Protein AF-A0A6A6MSH6-F1 (afdb_monomer_lite)

Structure (mmCIF, N/CA/C/O backbone):
data_AF-A0A6A6MSH6-F1
#
_entry.id   AF-A0A6A6MSH6-F1
#
loop_
_atom_site.group_PDB
_atom_site.id
_atom_site.type_symbol
_atom_site.label_atom_id
_atom_site.label_alt_id
_atom_site.label_comp_id
_atom_site.label_asym_id
_atom_site.label_entity_id
_atom_site.label_seq_id
_atom_site.pdbx_PDB_ins_code
_atom_site.Cartn_x
_atom_site.Cartn_y
_atom_site.Cartn_z
_atom_site.occupancy
_atom_site.B_iso_or_equiv
_atom_site.auth_seq_id
_atom_site.auth_comp_id
_atom_site.auth_asym_id
_atom_site.auth_atom_id
_atom_site.pdbx_PDB_model_num
ATOM 1 N N . MET A 1 1 ? 35.369 8.379 -46.232 1.00 57.62 1 MET A N 1
ATOM 2 C CA . MET A 1 1 ? 34.822 9.120 -45.072 1.00 57.62 1 MET A CA 1
ATOM 3 C C . MET A 1 1 ? 34.899 10.605 -45.385 1.00 57.62 1 MET A C 1
ATOM 5 O O . MET A 1 1 ? 35.764 10.964 -46.170 1.00 57.62 1 MET A O 1
ATOM 9 N N . SER A 1 2 ? 33.992 11.437 -44.867 1.00 65.69 2 SER A N 1
ATOM 10 C CA . SER A 1 2 ? 34.052 12.891 -45.091 1.00 65.69 2 SER A CA 1
ATOM 11 C C . SER A 1 2 ? 35.194 13.527 -44.293 1.00 65.69 2 SER A C 1
ATOM 13 O O . SER A 1 2 ? 35.555 13.016 -43.233 1.00 65.69 2 SER A O 1
ATOM 15 N N . ASP A 1 3 ? 35.725 14.657 -44.766 1.00 71.44 3 ASP A N 1
ATOM 16 C CA . ASP A 1 3 ? 36.845 15.376 -44.129 1.00 71.44 3 ASP A CA 1
ATOM 17 C C . ASP A 1 3 ? 36.587 15.720 -42.654 1.00 71.44 3 ASP A C 1
ATOM 19 O O . ASP A 1 3 ? 37.482 15.632 -41.818 1.00 71.44 3 ASP A O 1
ATOM 23 N N . ALA A 1 4 ? 35.329 15.981 -42.293 1.00 72.50 4 ALA A N 1
ATOM 24 C CA . ALA A 1 4 ? 34.921 16.255 -40.915 1.00 72.50 4 ALA A CA 1
ATOM 25 C C . ALA A 1 4 ? 35.107 15.067 -39.943 1.00 72.50 4 ALA A C 1
ATOM 27 O O . ALA A 1 4 ? 35.154 15.272 -38.733 1.00 72.50 4 ALA A O 1
ATOM 28 N N . ALA A 1 5 ? 35.200 13.827 -40.439 1.00 71.56 5 ALA A N 1
ATOM 29 C CA . ALA A 1 5 ? 35.344 12.632 -39.604 1.00 71.56 5 ALA A CA 1
ATOM 30 C C . ALA A 1 5 ? 36.810 12.279 -39.282 1.00 71.56 5 ALA A C 1
ATOM 32 O O . ALA A 1 5 ? 37.044 11.448 -38.408 1.00 71.56 5 ALA A O 1
ATOM 33 N N . TRP A 1 6 ? 37.789 12.912 -39.941 1.00 74.94 6 TRP A N 1
ATOM 34 C CA . TRP A 1 6 ? 39.220 12.626 -39.750 1.00 74.94 6 TRP A CA 1
ATOM 35 C C . TRP A 1 6 ? 39.754 13.020 -38.369 1.00 74.94 6 TRP A C 1
ATOM 37 O O . TRP A 1 6 ? 40.746 12.459 -37.914 1.00 74.94 6 TRP A O 1
ATOM 47 N N . GLY A 1 7 ? 39.087 13.954 -37.685 1.00 84.75 7 GLY A N 1
ATOM 48 C CA . GLY A 1 7 ? 39.434 14.368 -36.323 1.00 84.75 7 GLY A CA 1
ATOM 49 C C . GLY A 1 7 ? 38.863 13.475 -35.215 1.00 84.75 7 GLY A C 1
ATOM 50 O O . GLY A 1 7 ? 39.028 13.798 -34.041 1.00 84.75 7 GLY A O 1
ATOM 51 N N . LEU A 1 8 ? 38.157 12.390 -35.552 1.00 86.38 8 LEU A N 1
ATOM 52 C CA . LEU A 1 8 ? 37.491 11.522 -34.580 1.00 86.38 8 LEU A CA 1
ATOM 53 C C . LEU A 1 8 ? 38.146 10.142 -34.527 1.00 86.38 8 LEU A C 1
ATOM 55 O O . LEU A 1 8 ? 38.473 9.546 -35.550 1.00 86.38 8 LEU A O 1
ATOM 59 N N . SER A 1 9 ? 38.260 9.584 -33.320 1.00 90.00 9 SER A N 1
ATOM 60 C CA . SER A 1 9 ? 38.550 8.158 -33.176 1.00 90.00 9 SER A CA 1
ATOM 61 C C . SER A 1 9 ? 37.387 7.324 -33.725 1.00 90.00 9 SER A C 1
ATOM 63 O O . SER A 1 9 ? 36.230 7.756 -33.706 1.00 90.00 9 SER A O 1
ATOM 65 N N . PHE A 1 10 ? 37.669 6.093 -34.164 1.00 87.38 10 PHE A N 1
ATOM 66 C CA . PHE A 1 10 ? 36.627 5.191 -34.667 1.00 87.38 10 PHE A CA 1
ATOM 67 C C . PHE A 1 10 ? 35.513 4.964 -33.631 1.00 87.38 10 PHE A C 1
ATOM 69 O O . PHE A 1 10 ? 34.335 5.042 -33.965 1.00 87.38 10 PHE A O 1
ATOM 76 N N . GLY A 1 11 ? 35.865 4.792 -32.352 1.00 89.50 11 GLY A N 1
ATOM 77 C CA . GLY A 1 11 ? 34.883 4.676 -31.269 1.00 89.50 11 GLY A CA 1
ATOM 78 C C . GLY A 1 11 ? 33.986 5.912 -31.135 1.00 89.50 11 GLY A C 1
ATOM 79 O O . GLY A 1 11 ? 32.767 5.774 -31.042 1.00 89.50 11 GLY A O 1
ATOM 80 N N . LYS A 1 12 ? 34.559 7.124 -31.211 1.00 89.88 12 LYS A N 1
ATOM 81 C CA . LYS A 1 12 ? 33.778 8.369 -31.139 1.00 89.88 12 LYS A CA 1
ATOM 82 C C . LYS A 1 12 ? 32.849 8.534 -32.341 1.00 89.88 12 LYS A C 1
ATOM 84 O O . LYS A 1 12 ? 31.720 9.000 -32.200 1.00 89.88 12 LYS A O 1
ATOM 89 N N . PHE A 1 13 ? 33.305 8.117 -33.519 1.00 86.94 13 PHE A N 1
ATOM 90 C CA . PHE A 1 13 ? 32.479 8.075 -34.717 1.00 86.94 13 PHE A CA 1
ATOM 91 C C . PHE A 1 13 ? 31.279 7.124 -34.553 1.00 86.94 13 PHE A C 1
ATOM 93 O O . PHE A 1 13 ? 30.162 7.494 -34.919 1.00 86.94 13 PHE A O 1
ATOM 100 N N . LEU A 1 14 ? 31.479 5.932 -33.976 1.00 87.94 14 LEU A N 1
ATOM 101 C CA . LEU A 1 14 ? 30.391 4.979 -33.722 1.00 87.94 14 LEU A CA 1
ATOM 102 C C . LEU A 1 14 ? 29.377 5.539 -32.719 1.00 87.94 14 LEU A C 1
ATOM 104 O O . LEU A 1 14 ? 28.181 5.525 -33.001 1.00 87.94 14 LEU A O 1
ATOM 108 N N . GLU A 1 15 ? 29.840 6.097 -31.600 1.00 86.31 15 GLU A N 1
ATOM 109 C CA . GLU A 1 15 ? 28.972 6.728 -30.597 1.00 86.31 15 GLU A CA 1
ATOM 110 C C . GLU A 1 15 ? 28.052 7.783 -31.238 1.00 86.31 15 GLU A C 1
ATOM 112 O O . GLU A 1 15 ? 26.832 7.719 -31.107 1.00 86.31 15 GLU A O 1
ATOM 117 N N . LEU A 1 16 ? 28.613 8.709 -32.021 1.00 83.56 16 LEU A N 1
ATOM 118 C CA . LEU A 1 16 ? 27.838 9.751 -32.706 1.00 83.56 16 LEU A CA 1
ATOM 119 C C . LEU A 1 16 ? 26.907 9.199 -33.800 1.00 83.56 16 LEU A C 1
ATOM 121 O O . LEU A 1 16 ? 25.871 9.798 -34.104 1.00 83.56 16 LEU A O 1
ATOM 125 N N . SER A 1 17 ? 27.264 8.062 -34.399 1.00 80.94 17 SER A N 1
ATOM 126 C CA . SER A 1 17 ? 26.483 7.412 -35.457 1.00 80.94 17 SER A CA 1
ATOM 127 C C . SER A 1 17 ? 25.279 6.619 -34.937 1.00 80.94 17 SER A C 1
ATOM 129 O O . SER A 1 17 ? 24.345 6.379 -35.710 1.00 80.94 17 SER A O 1
ATOM 131 N N . PHE A 1 18 ? 25.291 6.190 -33.668 1.00 81.75 18 PHE A N 1
ATOM 132 C CA . PHE A 1 18 ? 24.243 5.339 -33.086 1.00 81.75 18 PHE A CA 1
ATOM 133 C C . PHE A 1 18 ? 23.486 5.974 -31.911 1.00 81.75 18 PHE A C 1
ATOM 135 O O . PHE A 1 18 ? 22.303 5.681 -31.754 1.00 81.75 18 PHE A O 1
ATOM 142 N N . SER A 1 19 ? 24.114 6.851 -31.121 1.00 77.50 19 SER A N 1
ATOM 143 C CA . SER A 1 19 ? 23.504 7.437 -29.914 1.00 77.50 19 SER A CA 1
ATOM 144 C C . SER A 1 19 ? 22.761 8.752 -30.165 1.00 77.50 19 SER A C 1
ATOM 146 O O . SER A 1 19 ? 21.925 9.152 -29.360 1.00 77.50 19 SER A O 1
ATOM 148 N N . ASN A 1 20 ? 23.048 9.455 -31.264 1.00 71.44 20 ASN A N 1
ATOM 149 C CA . ASN A 1 20 ? 22.413 10.738 -31.562 1.00 71.44 20 ASN A CA 1
ATOM 150 C C . ASN A 1 20 ? 21.134 10.548 -32.402 1.00 71.44 20 ASN A C 1
ATOM 152 O O . ASN A 1 20 ? 21.188 10.076 -33.538 1.00 71.44 20 ASN A O 1
ATOM 156 N N . HIS A 1 21 ? 19.987 10.971 -31.861 1.00 64.44 21 HIS A N 1
ATOM 157 C CA . HIS A 1 21 ? 18.656 10.819 -32.464 1.00 64.44 21 HIS A CA 1
ATOM 158 C C . HIS A 1 21 ? 18.554 11.403 -33.891 1.00 64.44 21 HIS A C 1
ATOM 160 O O . HIS A 1 21 ? 17.836 10.863 -34.731 1.00 64.44 21 HIS A O 1
ATOM 166 N N . ALA A 1 22 ? 19.301 12.470 -34.204 1.00 64.81 22 ALA A N 1
ATOM 167 C CA . ALA A 1 22 ? 19.244 13.139 -35.509 1.00 64.81 22 ALA A CA 1
ATOM 168 C C . ALA A 1 22 ? 20.033 12.422 -36.627 1.00 64.81 22 ALA A C 1
ATOM 170 O O . ALA A 1 22 ? 19.616 12.414 -37.786 1.00 64.81 22 ALA A O 1
ATOM 171 N N . THR A 1 23 ? 21.182 11.817 -36.313 1.00 64.50 23 THR A N 1
ATOM 172 C CA . THR A 1 23 ? 21.982 11.029 -37.274 1.00 64.50 23 THR A CA 1
ATOM 173 C C . THR A 1 23 ? 21.488 9.597 -37.390 1.00 64.50 23 THR A C 1
ATOM 175 O O . THR A 1 23 ? 21.601 8.996 -38.460 1.00 64.50 23 THR A O 1
ATOM 178 N N . ALA A 1 24 ? 20.938 9.056 -36.307 1.00 61.78 24 ALA A N 1
ATOM 179 C CA . ALA A 1 24 ? 20.519 7.673 -36.238 1.00 61.78 24 ALA A CA 1
ATOM 180 C C . ALA A 1 24 ? 19.139 7.456 -36.903 1.00 61.78 24 ALA A C 1
ATOM 182 O O . ALA A 1 24 ? 18.970 6.494 -37.646 1.00 61.78 24 ALA A O 1
ATOM 183 N N . ASN A 1 25 ? 18.209 8.416 -36.823 1.00 66.00 25 ASN A N 1
ATOM 184 C CA . ASN A 1 25 ? 16.878 8.291 -37.436 1.00 66.00 25 ASN A CA 1
ATOM 185 C C . ASN A 1 25 ? 16.793 8.732 -38.917 1.00 66.00 25 ASN A C 1
ATOM 187 O O . ASN A 1 25 ? 15.763 9.225 -39.376 1.00 66.00 25 ASN A O 1
ATOM 191 N N . ARG A 1 26 ? 17.882 8.604 -39.684 1.00 75.19 26 ARG A N 1
ATOM 192 C CA . ARG A 1 26 ? 17.859 8.924 -41.119 1.00 75.19 26 ARG A CA 1
ATOM 193 C C . ARG A 1 26 ? 17.102 7.847 -41.892 1.00 75.19 26 ARG A C 1
ATOM 195 O O . ARG A 1 26 ? 17.315 6.655 -41.678 1.00 75.19 26 ARG A O 1
ATOM 202 N N . VAL A 1 27 ? 16.265 8.280 -42.826 1.00 77.25 27 VAL A N 1
ATOM 203 C CA . VAL A 1 27 ? 15.496 7.395 -43.703 1.00 77.25 27 VAL A CA 1
ATOM 204 C C . VAL A 1 27 ? 16.237 7.254 -45.029 1.00 77.25 27 VAL A C 1
ATOM 206 O O . VAL A 1 27 ? 16.690 8.242 -45.609 1.00 77.25 27 VAL A O 1
ATOM 209 N N . ALA A 1 28 ? 16.411 6.018 -45.483 1.00 78.31 28 ALA A N 1
ATOM 210 C CA . ALA A 1 28 ? 16.979 5.729 -46.790 1.00 78.31 28 ALA A CA 1
ATOM 211 C C . ALA A 1 28 ? 16.001 6.149 -47.905 1.00 78.31 28 ALA A C 1
ATOM 213 O O . ALA A 1 28 ? 14.793 6.181 -47.676 1.00 78.31 28 ALA A O 1
ATOM 214 N N . PRO A 1 29 ? 16.466 6.367 -49.147 1.00 79.50 29 PRO A N 1
ATOM 215 C CA . PRO A 1 29 ? 15.577 6.613 -50.289 1.00 79.50 29 PRO A CA 1
ATOM 216 C C . PRO A 1 29 ? 14.515 5.518 -50.509 1.00 79.50 29 PRO A C 1
ATOM 218 O O . PRO A 1 29 ? 13.485 5.774 -51.118 1.00 79.50 29 PRO A O 1
ATOM 221 N N . CYS A 1 30 ? 14.746 4.306 -49.992 1.00 82.94 30 CYS A N 1
ATOM 222 C CA . CYS A 1 30 ? 13.800 3.190 -50.016 1.00 82.94 30 CYS A CA 1
ATOM 223 C C . CYS A 1 30 ? 12.765 3.203 -48.872 1.00 82.94 30 CYS A C 1
ATOM 225 O O . CYS A 1 30 ? 12.043 2.225 -48.715 1.00 82.94 30 CYS A O 1
ATOM 227 N N . GLY A 1 31 ? 12.707 4.261 -48.054 1.00 83.12 31 GLY A N 1
ATOM 228 C CA . GLY A 1 31 ? 11.712 4.432 -46.986 1.00 83.12 31 GLY A CA 1
ATOM 229 C C . GLY A 1 31 ? 12.024 3.728 -45.660 1.00 83.12 31 GLY A C 1
ATOM 230 O O . GLY A 1 31 ? 11.271 3.882 -44.705 1.00 83.12 31 GLY A O 1
ATOM 231 N N . HIS A 1 32 ? 13.136 2.997 -45.570 1.00 85.69 32 HIS A N 1
ATOM 232 C CA . HIS A 1 32 ? 13.538 2.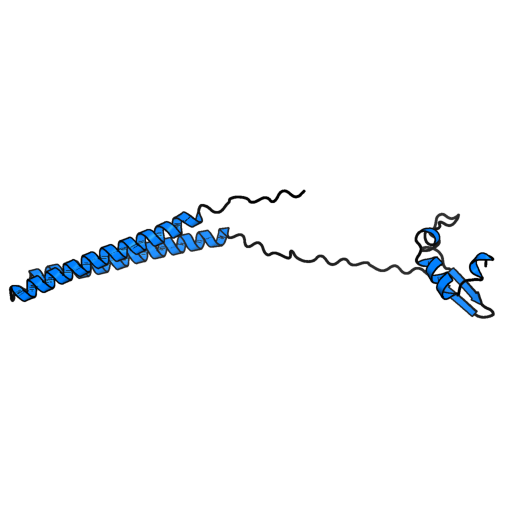263 -44.366 1.00 85.69 32 HIS A CA 1
ATOM 233 C C . HIS A 1 32 ? 14.450 3.088 -43.446 1.00 85.69 32 HIS A C 1
ATOM 235 O O . HIS A 1 32 ? 15.188 3.969 -43.900 1.00 85.69 32 HIS A O 1
ATOM 241 N N . SER A 1 33 ? 14.449 2.781 -42.148 1.00 83.50 33 SER A N 1
ATOM 242 C CA . SER A 1 33 ? 15.343 3.402 -41.169 1.00 83.50 33 SER A CA 1
ATOM 243 C C . SER A 1 33 ? 16.769 2.883 -41.348 1.00 83.50 33 SER A C 1
ATOM 245 O O . SER A 1 33 ? 17.053 1.705 -41.139 1.00 83.50 33 SER A O 1
ATOM 247 N N . LEU A 1 34 ? 17.715 3.776 -41.644 1.00 81.00 34 LEU A N 1
ATOM 248 C CA . LEU A 1 34 ? 19.131 3.420 -41.794 1.00 81.00 34 LEU A CA 1
ATOM 249 C C . LEU A 1 34 ? 19.774 2.903 -40.500 1.00 81.00 34 LEU A C 1
ATOM 251 O O . LEU A 1 34 ? 20.911 2.426 -40.531 1.00 81.00 34 LEU A O 1
ATOM 255 N N . GLN A 1 35 ? 19.127 3.075 -39.348 1.00 81.88 35 GLN A N 1
ATOM 256 C CA . GLN A 1 35 ? 19.601 2.552 -38.068 1.00 81.88 35 GLN A CA 1
ATOM 257 C C . GLN A 1 35 ? 18.987 1.202 -37.727 1.00 81.88 35 GLN A C 1
ATOM 259 O O . GLN A 1 35 ? 19.707 0.365 -37.195 1.00 81.88 35 GLN A O 1
ATOM 264 N N . ARG A 1 36 ? 17.693 0.998 -37.998 1.00 83.38 36 ARG A N 1
ATOM 265 C CA . ARG A 1 36 ? 16.990 -0.237 -37.619 1.00 83.38 36 ARG A CA 1
ATOM 266 C C . ARG A 1 36 ? 17.032 -1.304 -38.704 1.00 83.38 36 ARG A C 1
ATOM 268 O O . ARG A 1 36 ? 17.255 -2.469 -38.395 1.00 83.38 36 ARG A O 1
ATOM 275 N N . ASP A 1 37 ? 16.885 -0.891 -39.957 1.00 85.56 37 ASP A N 1
ATOM 276 C CA . ASP A 1 37 ? 16.549 -1.793 -41.060 1.00 85.56 37 ASP A CA 1
ATOM 277 C C . ASP A 1 37 ? 17.745 -2.072 -41.985 1.00 85.56 37 ASP A C 1
ATOM 279 O O . ASP A 1 37 ? 17.640 -2.843 -42.935 1.00 85.56 37 ASP A O 1
ATOM 283 N N . CYS A 1 38 ? 18.897 -1.436 -41.741 1.00 83.94 38 CYS A N 1
ATOM 284 C CA . CYS A 1 38 ? 20.086 -1.530 -42.591 1.00 83.94 38 CYS A CA 1
ATOM 285 C C . CYS A 1 38 ? 21.314 -2.041 -41.824 1.00 83.94 38 CYS A C 1
ATOM 287 O O . CYS A 1 38 ? 21.568 -1.648 -40.685 1.00 83.94 38 CYS A O 1
ATOM 289 N N . LEU A 1 39 ? 22.127 -2.866 -42.492 1.00 87.62 39 LEU A N 1
ATOM 290 C CA . LEU A 1 39 ? 23.450 -3.278 -42.014 1.00 87.62 39 LEU A CA 1
ATOM 291 C C . LEU A 1 39 ? 24.494 -2.203 -42.338 1.00 87.62 39 LEU A C 1
ATOM 293 O O . LEU A 1 39 ? 24.513 -1.668 -43.448 1.00 87.62 39 LEU A O 1
ATOM 297 N N . ARG A 1 40 ? 25.396 -1.913 -41.393 1.00 87.00 40 ARG A N 1
ATOM 298 C CA . ARG A 1 40 ? 26.503 -0.961 -41.595 1.00 87.00 40 ARG A CA 1
ATOM 299 C C . ARG A 1 40 ? 27.836 -1.685 -41.567 1.00 87.00 40 ARG A C 1
ATOM 301 O O . ARG A 1 40 ? 28.148 -2.325 -40.568 1.00 87.00 40 ARG A O 1
ATOM 308 N N . PHE A 1 41 ? 28.616 -1.541 -42.634 1.00 89.94 41 PHE A N 1
ATOM 309 C CA . PHE A 1 41 ? 29.943 -2.136 -42.779 1.00 89.94 41 PHE A CA 1
ATOM 310 C C . PHE A 1 41 ? 31.026 -1.058 -42.698 1.00 89.94 41 PHE A C 1
ATOM 312 O O . PHE A 1 41 ? 30.909 -0.003 -43.322 1.00 89.94 41 PHE A O 1
ATOM 319 N N . TYR A 1 42 ? 32.093 -1.344 -41.959 1.00 90.00 42 TYR A N 1
ATOM 320 C CA . TYR A 1 42 ? 33.268 -0.490 -41.811 1.00 90.00 42 TYR A CA 1
ATOM 321 C C . TYR A 1 42 ? 34.518 -1.309 -42.114 1.00 90.00 42 TYR A C 1
ATOM 323 O O . TYR A 1 42 ? 34.761 -2.318 -41.459 1.00 90.00 42 TYR A O 1
ATOM 331 N N . GLY A 1 43 ? 35.292 -0.892 -43.115 1.00 90.56 43 GLY A N 1
ATOM 332 C CA . GLY A 1 43 ? 36.498 -1.594 -43.557 1.00 90.56 43 GLY A CA 1
ATOM 333 C C . GLY A 1 43 ? 37.780 -0.868 -43.159 1.00 90.56 43 GLY A C 1
ATOM 334 O O . GLY A 1 43 ? 37.849 0.358 -43.241 1.00 90.56 43 GLY A O 1
ATOM 335 N N . PHE A 1 44 ? 38.803 -1.631 -42.777 1.00 87.62 44 PHE A N 1
ATOM 336 C CA . PHE A 1 44 ? 40.171 -1.157 -42.582 1.00 87.62 44 PHE A CA 1
ATOM 337 C C . PHE A 1 44 ? 41.160 -2.223 -43.074 1.00 87.62 44 PHE A C 1
ATOM 339 O O . PHE A 1 44 ? 41.291 -3.287 -42.467 1.00 87.62 44 PHE A O 1
ATOM 346 N N . GLY A 1 45 ? 41.841 -1.956 -44.195 1.00 90.62 45 GLY A N 1
ATOM 347 C CA . GLY A 1 45 ? 42.725 -2.932 -44.841 1.00 90.62 45 GLY A CA 1
ATOM 348 C C . GLY A 1 45 ? 41.974 -4.213 -45.225 1.00 90.62 45 GLY A C 1
ATOM 349 O O . GLY A 1 45 ? 40.992 -4.157 -45.961 1.00 90.62 45 GLY A O 1
ATOM 350 N N . SER A 1 46 ? 42.420 -5.357 -44.701 1.00 93.56 46 SER A N 1
ATOM 351 C CA . SER A 1 46 ? 41.787 -6.673 -44.888 1.00 93.56 46 SER A CA 1
ATOM 352 C C . SER A 1 46 ? 40.726 -7.018 -43.830 1.00 93.56 46 SER A C 1
ATOM 354 O O . SER A 1 46 ? 40.289 -8.164 -43.763 1.00 93.56 46 SER A O 1
ATOM 356 N N . MET A 1 47 ? 40.332 -6.067 -42.976 1.00 93.12 47 MET A N 1
ATOM 357 C CA . MET A 1 47 ? 39.389 -6.284 -41.875 1.00 93.12 47 MET A CA 1
ATOM 358 C C . MET A 1 47 ? 38.078 -5.526 -42.099 1.00 93.12 47 MET A C 1
ATOM 360 O O . MET A 1 47 ? 38.081 -4.399 -42.596 1.00 93.12 47 MET A O 1
ATOM 364 N N . VAL A 1 48 ? 36.956 -6.129 -41.696 1.00 93.25 48 VAL A N 1
ATOM 365 C CA . VAL A 1 48 ? 35.619 -5.527 -41.781 1.00 93.25 48 VAL A CA 1
ATOM 366 C C . VAL A 1 48 ? 34.881 -5.719 -40.459 1.00 93.25 48 VAL A C 1
ATOM 368 O O . VAL A 1 48 ? 34.805 -6.829 -39.941 1.00 93.25 48 VAL A O 1
ATOM 371 N N . ALA A 1 49 ? 34.303 -4.642 -39.936 1.00 91.50 49 ALA A N 1
ATOM 372 C CA . ALA A 1 49 ? 33.339 -4.665 -38.844 1.00 91.50 49 ALA A CA 1
ATOM 373 C C . ALA A 1 49 ? 31.932 -4.421 -39.399 1.00 91.50 49 ALA A C 1
ATOM 375 O O . ALA A 1 49 ? 31.749 -3.543 -40.245 1.00 91.50 49 ALA A O 1
ATOM 376 N N . PHE A 1 50 ? 30.935 -5.163 -38.915 1.00 91.56 50 PHE A N 1
ATOM 377 C CA . PHE A 1 50 ? 29.536 -4.936 -39.270 1.00 91.56 50 PHE A CA 1
ATOM 378 C C . PHE A 1 50 ? 28.678 -4.725 -38.024 1.00 91.56 50 PHE A C 1
ATOM 380 O O . PHE A 1 50 ? 28.874 -5.375 -37.000 1.00 91.56 50 PHE A O 1
ATOM 387 N N . PHE A 1 51 ? 27.709 -3.819 -38.125 1.00 89.44 51 PHE A N 1
ATOM 388 C CA . PHE A 1 51 ? 26.768 -3.506 -37.056 1.00 89.44 51 PHE A CA 1
ATOM 389 C C . PHE A 1 51 ? 25.343 -3.689 -37.565 1.00 89.44 51 PHE A C 1
ATOM 391 O O . PHE A 1 51 ? 25.000 -3.232 -38.660 1.00 89.44 51 PHE A O 1
ATOM 398 N N . ARG A 1 52 ? 24.518 -4.345 -36.747 1.00 89.25 52 ARG A N 1
ATOM 399 C CA . ARG A 1 52 ? 23.081 -4.511 -36.969 1.00 89.25 52 ARG A CA 1
ATOM 400 C C . ARG A 1 52 ? 22.318 -4.101 -35.723 1.00 89.25 52 ARG A C 1
ATOM 402 O O . ARG A 1 52 ? 22.809 -4.293 -34.611 1.00 89.25 52 ARG A O 1
ATOM 409 N N . TYR A 1 53 ? 21.114 -3.585 -35.915 1.00 88.56 53 TYR A N 1
ATOM 410 C CA . TYR A 1 53 ? 20.199 -3.351 -34.811 1.00 88.56 53 TYR A CA 1
ATOM 411 C C . TYR A 1 53 ? 19.680 -4.683 -34.262 1.00 88.56 53 TYR A C 1
ATOM 413 O O . TYR A 1 53 ? 19.342 -5.589 -35.024 1.00 88.56 53 TYR A O 1
ATOM 421 N N . SER A 1 54 ? 19.624 -4.792 -32.937 1.00 89.50 54 SER A N 1
ATOM 422 C CA . SER A 1 54 ? 18.916 -5.859 -32.236 1.00 89.50 54 SER A CA 1
ATOM 423 C C . SER A 1 54 ? 17.898 -5.196 -31.314 1.00 89.50 54 SER A C 1
ATOM 425 O O . SER A 1 54 ? 18.310 -4.362 -30.502 1.00 89.50 54 SER A O 1
ATOM 427 N N . PRO A 1 55 ? 16.598 -5.510 -31.431 1.00 88.44 55 PRO A N 1
ATOM 428 C CA . PRO A 1 55 ? 15.604 -4.987 -30.507 1.00 88.44 55 PRO A CA 1
ATOM 429 C C . PRO A 1 55 ? 15.859 -5.531 -29.097 1.00 88.44 55 PRO A C 1
ATOM 431 O O . PRO A 1 55 ? 16.399 -6.626 -28.930 1.00 88.44 55 PRO A O 1
ATOM 434 N N . ILE A 1 56 ? 15.479 -4.742 -28.094 1.00 88.81 56 ILE A N 1
ATOM 435 C CA . ILE A 1 56 ? 15.501 -5.121 -26.681 1.00 88.81 56 ILE A CA 1
ATOM 436 C C . ILE A 1 56 ? 14.144 -4.740 -26.103 1.00 88.81 56 ILE A C 1
ATOM 438 O O . ILE A 1 56 ? 13.661 -3.630 -26.344 1.00 88.81 56 ILE A O 1
ATOM 442 N N . ASP A 1 57 ? 13.556 -5.647 -25.331 1.00 89.12 57 ASP A N 1
ATOM 443 C CA . ASP A 1 57 ? 12.318 -5.385 -24.612 1.00 89.12 57 ASP A CA 1
ATOM 444 C C . ASP A 1 57 ? 12.609 -4.506 -23.395 1.00 89.12 57 ASP A C 1
ATOM 446 O O . ASP A 1 57 ? 13.316 -4.896 -22.463 1.00 89.12 57 ASP A O 1
ATOM 450 N N . ILE A 1 58 ? 12.072 -3.288 -23.413 1.00 87.06 58 ILE A N 1
ATOM 451 C CA . ILE A 1 58 ? 12.154 -2.375 -22.275 1.00 87.06 58 ILE A CA 1
ATOM 452 C C . ILE A 1 58 ? 11.005 -2.725 -21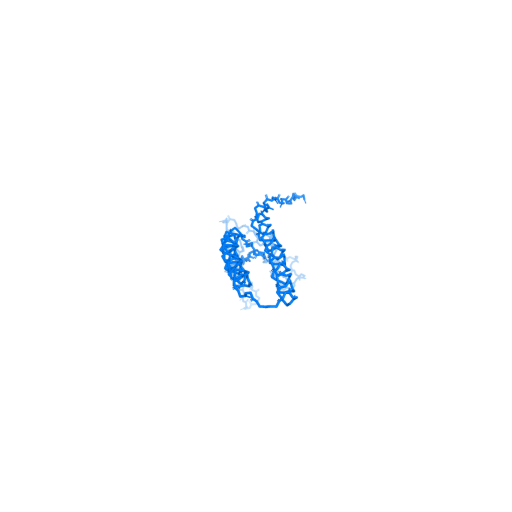.335 1.00 87.06 58 ILE A C 1
ATOM 454 O O . ILE A 1 58 ? 9.850 -2.386 -21.589 1.00 87.06 58 ILE A O 1
ATOM 458 N N . LEU A 1 59 ? 11.327 -3.430 -20.254 1.00 89.38 59 LEU A N 1
ATOM 459 C CA . LEU A 1 59 ? 10.369 -3.761 -19.207 1.00 89.38 59 LEU A CA 1
ATOM 460 C C . LEU A 1 59 ? 10.312 -2.620 -18.189 1.00 89.38 59 LEU A C 1
ATOM 462 O O . LEU A 1 59 ? 11.338 -2.219 -17.640 1.00 89.38 59 LEU A O 1
ATOM 466 N N . ASN A 1 60 ? 9.108 -2.126 -17.912 1.00 85.00 60 ASN A N 1
ATOM 467 C CA . ASN A 1 60 ? 8.871 -1.175 -16.830 1.00 85.00 60 ASN A CA 1
ATOM 468 C C . ASN A 1 60 ? 8.393 -1.912 -15.579 1.00 85.00 60 ASN A C 1
ATOM 470 O O . ASN A 1 60 ? 7.582 -2.835 -15.657 1.00 85.00 60 ASN A O 1
ATOM 474 N N . VAL A 1 61 ? 8.869 -1.473 -14.416 1.00 87.06 61 VAL A N 1
ATOM 475 C CA . VAL A 1 61 ? 8.403 -1.980 -13.123 1.00 87.06 61 VAL A CA 1
ATOM 476 C C . VAL A 1 61 ? 7.252 -1.105 -12.641 1.00 87.06 61 VAL A C 1
ATOM 478 O O . VAL A 1 61 ? 7.405 0.107 -12.498 1.00 87.06 61 VAL A O 1
ATOM 481 N N . HIS A 1 62 ? 6.109 -1.721 -12.354 1.00 83.25 62 HIS A N 1
ATOM 482 C CA . HIS A 1 62 ? 5.041 -1.076 -11.598 1.00 83.25 62 HIS A CA 1
ATOM 483 C C . HIS A 1 62 ? 5.264 -1.337 -10.110 1.00 83.25 62 HIS A C 1
ATOM 485 O O . HIS A 1 62 ? 5.181 -2.475 -9.653 1.00 83.25 62 HIS A O 1
ATOM 491 N N . LEU A 1 63 ? 5.577 -0.280 -9.362 1.00 85.19 63 LEU A N 1
ATOM 492 C CA . LEU A 1 63 ? 5.680 -0.361 -7.910 1.00 85.19 63 LEU A CA 1
ATOM 493 C C . LEU A 1 63 ? 4.272 -0.447 -7.301 1.00 85.19 63 LEU A C 1
ATOM 495 O O . LEU A 1 63 ? 3.377 0.276 -7.754 1.00 85.19 63 LEU A O 1
ATOM 499 N N . PRO A 1 64 ? 4.060 -1.293 -6.279 1.00 84.88 64 PRO A N 1
ATOM 500 C CA . PRO A 1 64 ? 2.825 -1.253 -5.511 1.00 84.88 64 PRO A CA 1
ATOM 501 C C . PRO A 1 64 ? 2.671 0.112 -4.812 1.00 84.88 64 PRO A C 1
ATOM 503 O O . PRO A 1 64 ? 3.671 0.807 -4.593 1.00 84.88 64 PRO A O 1
ATOM 506 N N . PRO A 1 65 ? 1.437 0.511 -4.447 1.00 84.38 65 PRO A N 1
ATOM 507 C CA . PRO A 1 65 ? 1.202 1.717 -3.661 1.00 84.38 65 PRO A CA 1
ATOM 508 C C . PRO A 1 65 ? 2.077 1.732 -2.401 1.00 84.38 65 PRO A C 1
ATOM 510 O O . PRO A 1 65 ? 2.172 0.732 -1.693 1.00 84.38 65 PRO A O 1
ATOM 513 N N . SER A 1 66 ? 2.713 2.868 -2.112 1.00 84.44 66 SER A N 1
ATOM 514 C CA . SER A 1 66 ? 3.594 3.021 -0.945 1.00 84.44 66 SER A CA 1
ATOM 515 C C . SER A 1 66 ? 2.841 3.132 0.382 1.00 84.44 66 SER A C 1
ATOM 517 O O . SER A 1 66 ? 3.456 3.065 1.444 1.00 84.44 66 SER A O 1
ATOM 519 N N . MET A 1 67 ? 1.523 3.317 0.326 1.00 84.88 67 MET A N 1
ATOM 520 C CA . MET A 1 67 ? 0.656 3.455 1.485 1.00 84.88 67 MET A CA 1
ATOM 521 C C . MET A 1 67 ? -0.448 2.405 1.413 1.00 84.88 67 MET A C 1
ATOM 523 O O . MET A 1 67 ? -1.115 2.264 0.388 1.00 84.88 67 MET A O 1
ATOM 527 N N . LEU A 1 68 ? -0.618 1.668 2.508 1.00 80.50 68 LEU A N 1
ATOM 528 C CA . LEU A 1 68 ? -1.717 0.729 2.685 1.00 80.50 68 LEU A CA 1
ATOM 529 C C . LEU A 1 68 ? -2.919 1.490 3.249 1.00 80.50 68 LEU A C 1
ATOM 531 O O . LEU A 1 68 ? -2.835 2.056 4.338 1.00 80.50 68 LEU A O 1
ATOM 535 N N . GLU A 1 69 ? -4.032 1.492 2.520 1.00 77.50 69 GLU A N 1
ATOM 536 C CA . GLU A 1 69 ? -5.314 1.965 3.037 1.00 77.50 69 GLU A CA 1
ATOM 537 C C . GLU A 1 69 ? -6.047 0.797 3.696 1.00 77.50 69 GLU A C 1
ATOM 539 O O . GLU A 1 69 ? -6.523 -0.125 3.033 1.00 77.50 69 GLU A O 1
ATOM 544 N N . PHE A 1 70 ? -6.141 0.831 5.022 1.00 75.25 70 PHE A N 1
ATOM 545 C CA . PHE A 1 70 ? -7.011 -0.074 5.758 1.00 75.25 70 PHE A CA 1
ATOM 546 C C . PHE A 1 70 ? -8.387 0.578 5.865 1.00 75.25 70 PHE A C 1
ATOM 548 O O . PHE A 1 70 ? -8.583 1.520 6.632 1.00 75.25 70 PHE A O 1
ATOM 555 N N . SER A 1 71 ? -9.355 0.094 5.088 1.00 68.38 71 SER A N 1
ATOM 556 C CA . SER A 1 71 ? -10.747 0.513 5.234 1.00 68.38 71 SER A CA 1
ATOM 557 C C . SER A 1 71 ? -11.281 0.007 6.581 1.00 68.38 71 SER A C 1
ATOM 559 O O . SER A 1 71 ? -11.666 -1.157 6.708 1.00 68.38 71 SER A O 1
ATOM 561 N N . GLY A 1 72 ? -11.302 0.874 7.596 1.00 62.97 72 GLY A N 1
ATOM 562 C CA . GLY A 1 72 ? -11.698 0.551 8.976 1.00 62.97 72 GLY A CA 1
ATOM 563 C C . GLY A 1 72 ? -13.163 0.134 9.171 1.00 62.97 72 GLY A C 1
ATOM 564 O O . GLY A 1 72 ? -13.571 -0.168 10.288 1.00 62.97 72 GLY A O 1
ATOM 565 N N . HIS A 1 73 ? -13.967 0.068 8.107 1.00 63.47 73 HIS A N 1
ATOM 566 C CA . HIS A 1 73 ? -15.403 -0.207 8.193 1.00 63.47 73 HIS A CA 1
ATOM 567 C C . HIS A 1 73 ? -15.722 -1.601 8.760 1.00 63.47 73 HIS A C 1
ATOM 569 O O . HIS A 1 73 ? -16.659 -1.756 9.537 1.00 63.47 73 HIS A O 1
ATOM 575 N N . VAL A 1 74 ? -14.945 -2.633 8.406 1.00 61.59 74 VAL A N 1
ATOM 576 C CA . VAL A 1 74 ? -15.150 -3.985 8.968 1.00 61.59 74 VAL A CA 1
ATOM 577 C C . VAL A 1 74 ? -14.723 -4.033 10.437 1.00 61.59 74 VAL A C 1
ATOM 579 O O . VAL A 1 74 ? -15.296 -4.783 11.221 1.00 61.59 74 VAL A O 1
ATOM 582 N N . GLN A 1 75 ? -13.747 -3.204 10.824 1.00 65.69 75 GLN A N 1
ATOM 583 C CA . GLN A 1 75 ? -13.257 -3.156 12.197 1.00 65.69 75 GLN A CA 1
ATOM 584 C C . GLN A 1 75 ? -14.269 -2.516 13.153 1.00 65.69 75 GLN A C 1
ATOM 586 O O . GLN A 1 75 ? -14.435 -2.980 14.272 1.00 65.69 75 GLN A O 1
ATOM 591 N N . GLN A 1 76 ? -15.003 -1.498 12.714 1.00 73.62 76 GLN A N 1
ATOM 592 C CA . GLN A 1 76 ? -15.951 -0.820 13.596 1.00 73.62 76 GLN A CA 1
ATOM 593 C C . GLN A 1 76 ? -17.173 -1.671 13.967 1.00 73.62 76 GLN A C 1
ATOM 595 O O . GLN A 1 76 ? -17.615 -1.622 15.112 1.00 73.62 76 GLN A O 1
ATOM 600 N N . GLU A 1 77 ? -17.693 -2.494 13.052 1.00 81.81 77 GLU A N 1
ATOM 601 C CA . GLU A 1 77 ? -18.891 -3.295 13.343 1.00 81.81 77 GLU A CA 1
ATOM 602 C C . GLU A 1 77 ? -18.617 -4.419 14.352 1.00 81.81 77 GLU A C 1
ATOM 604 O O . GLU A 1 77 ? -19.446 -4.667 15.230 1.00 81.81 77 GLU A O 1
ATOM 609 N N . TRP A 1 78 ? -17.447 -5.074 14.286 1.00 85.25 78 TRP A N 1
ATOM 610 C CA . TRP A 1 78 ? -17.097 -6.076 15.299 1.00 85.25 78 TRP A CA 1
ATOM 611 C C . TRP A 1 78 ? -16.858 -5.427 16.664 1.00 85.25 78 TRP A C 1
ATOM 613 O O . TRP A 1 78 ? -17.339 -5.962 17.656 1.00 85.25 78 TRP A O 1
ATOM 623 N N . ILE A 1 79 ? -16.193 -4.263 16.716 1.00 84.25 79 ILE A N 1
ATOM 624 C CA . ILE A 1 79 ? -15.953 -3.527 17.971 1.00 84.25 79 ILE A CA 1
ATOM 625 C C . ILE A 1 79 ? -17.287 -3.156 18.616 1.00 84.25 79 ILE A C 1
ATOM 627 O O . ILE A 1 79 ? -17.469 -3.331 19.817 1.00 84.25 79 ILE A O 1
ATOM 631 N N . ARG A 1 80 ? -18.248 -2.688 17.814 1.00 83.44 80 ARG A N 1
ATOM 632 C CA . ARG A 1 80 ? -19.590 -2.335 18.282 1.00 83.44 80 ARG A CA 1
ATOM 633 C C . ARG A 1 80 ? -20.332 -3.543 18.847 1.00 83.44 80 ARG A C 1
ATOM 635 O O . ARG A 1 80 ? -20.983 -3.434 19.884 1.00 83.44 80 ARG A O 1
ATOM 642 N N . LYS A 1 81 ? -20.241 -4.686 18.165 1.00 88.25 81 LYS A N 1
ATOM 643 C CA . LYS A 1 81 ? -20.850 -5.934 18.625 1.00 88.25 81 LYS A CA 1
ATOM 644 C C . LYS A 1 81 ? -20.224 -6.406 19.941 1.00 88.25 81 LYS A C 1
ATOM 646 O O . LYS A 1 81 ? -20.960 -6.709 20.872 1.00 88.25 81 LYS A O 1
ATOM 651 N N . GLU A 1 82 ? -18.898 -6.400 20.028 1.00 90.25 82 GLU A N 1
ATOM 652 C CA . GLU A 1 82 ? -18.156 -6.779 21.235 1.00 90.25 82 GLU A CA 1
ATOM 653 C C . GLU A 1 82 ? -18.512 -5.870 22.421 1.00 90.25 82 GLU A C 1
ATOM 655 O O . GLU A 1 82 ? -18.807 -6.349 23.512 1.00 90.25 82 GLU A O 1
ATOM 660 N N . ALA A 1 83 ? -18.571 -4.553 22.200 1.00 88.31 83 ALA A N 1
ATOM 661 C CA . ALA A 1 83 ? -18.960 -3.594 23.231 1.00 88.31 83 ALA A CA 1
ATOM 662 C C . ALA A 1 83 ? -20.399 -3.823 23.733 1.00 88.31 83 ALA A C 1
ATOM 664 O O . ALA A 1 83 ? -20.661 -3.692 24.928 1.00 88.31 83 ALA A O 1
ATOM 665 N N . ALA A 1 84 ? -21.327 -4.202 22.846 1.00 88.81 84 ALA A N 1
ATOM 666 C CA . ALA A 1 84 ? -22.699 -4.537 23.225 1.00 88.81 84 ALA A CA 1
ATOM 667 C C . ALA A 1 84 ? -22.785 -5.844 24.035 1.00 88.81 84 ALA A C 1
ATOM 669 O O . ALA A 1 84 ? -23.529 -5.906 25.014 1.00 88.81 84 ALA A O 1
ATOM 670 N N . GLU A 1 85 ? -22.016 -6.872 23.662 1.00 92.88 85 GLU A N 1
ATOM 671 C CA . GLU A 1 85 ? -21.925 -8.120 24.434 1.00 92.88 85 GLU A CA 1
ATOM 672 C C . GLU A 1 85 ? -21.328 -7.867 25.827 1.00 92.88 85 GLU A C 1
ATOM 674 O O . GLU A 1 85 ? -21.870 -8.332 26.833 1.00 92.88 85 GLU A O 1
ATOM 679 N N . LEU A 1 86 ? -20.268 -7.058 25.908 1.00 91.44 86 LEU A N 1
ATOM 680 C CA . LEU A 1 86 ? -19.645 -6.676 27.172 1.00 91.44 86 LEU A CA 1
ATOM 681 C C . LEU A 1 86 ? -20.608 -5.900 28.080 1.00 91.44 86 LEU A C 1
ATOM 683 O O . LEU A 1 86 ? -20.651 -6.163 29.281 1.00 91.44 86 LEU A O 1
ATOM 687 N N . LEU A 1 87 ? -21.407 -4.989 27.515 1.00 90.19 87 LEU A N 1
ATOM 688 C CA . LEU A 1 87 ? -22.416 -4.242 28.266 1.00 90.19 87 LEU A CA 1
ATOM 689 C C . LEU A 1 87 ? -23.458 -5.182 28.890 1.00 90.19 87 LEU A C 1
ATOM 691 O O . LEU A 1 87 ? -23.737 -5.070 30.082 1.00 90.19 87 LEU A O 1
ATOM 695 N N . GLY A 1 88 ? -23.969 -6.150 28.123 1.00 90.12 88 GLY A N 1
ATOM 696 C CA . GLY A 1 88 ? -24.912 -7.147 28.638 1.00 90.12 88 GLY A CA 1
ATOM 697 C C . GLY A 1 88 ? -24.310 -8.021 29.744 1.00 90.12 88 GLY A C 1
ATOM 698 O O . GLY A 1 88 ? -24.956 -8.270 30.763 1.00 90.12 88 GLY A O 1
ATOM 699 N N . ASN A 1 89 ? -23.049 -8.434 29.591 1.00 92.06 89 ASN A N 1
ATOM 700 C CA . ASN A 1 89 ? -22.336 -9.206 30.613 1.00 92.06 89 ASN A CA 1
ATOM 701 C C . ASN A 1 89 ? -22.149 -8.409 31.911 1.00 92.06 89 ASN A C 1
ATOM 703 O O . ASN A 1 89 ? -22.329 -8.946 33.003 1.00 92.06 89 ASN A O 1
ATOM 707 N N . ILE A 1 90 ? -21.815 -7.124 31.795 1.00 91.00 90 ILE A N 1
ATOM 708 C CA . ILE A 1 90 ? -21.670 -6.212 32.931 1.00 91.00 90 ILE A CA 1
ATOM 709 C C . ILE A 1 90 ? -23.008 -6.027 33.650 1.00 91.00 90 ILE A C 1
ATOM 711 O O . ILE A 1 90 ? -23.058 -6.127 34.876 1.00 91.00 90 ILE A O 1
ATOM 715 N N . GLU A 1 91 ? -24.100 -5.809 32.918 1.00 90.44 91 GLU A N 1
ATOM 716 C CA . GLU A 1 91 ? -25.436 -5.689 33.509 1.00 90.44 91 GLU A CA 1
ATOM 717 C C . GLU A 1 91 ? -25.836 -6.946 34.289 1.00 90.44 91 GLU A C 1
ATOM 719 O O . GLU A 1 91 ? -26.318 -6.830 35.418 1.00 90.44 91 GLU A O 1
ATOM 724 N N . ALA A 1 92 ? -25.581 -8.132 33.730 1.00 93.44 92 ALA A N 1
ATOM 725 C CA . ALA A 1 92 ? -25.850 -9.403 34.396 1.00 93.44 92 ALA A CA 1
ATOM 726 C C . ALA A 1 92 ? -24.993 -9.591 35.661 1.00 93.44 92 ALA A C 1
ATOM 728 O O . ALA A 1 92 ? -25.522 -9.925 36.720 1.00 93.44 92 ALA A O 1
ATOM 729 N N . PHE A 1 93 ? -23.690 -9.312 35.577 1.00 93.38 93 PHE A N 1
ATOM 730 C CA . PHE A 1 93 ? -22.761 -9.434 36.702 1.00 93.38 93 PHE A CA 1
ATOM 731 C C . PHE A 1 93 ? -23.144 -8.516 37.875 1.00 93.38 93 PHE A C 1
ATOM 733 O O . PHE A 1 93 ? -23.205 -8.948 39.027 1.00 93.38 93 PHE A O 1
ATOM 740 N N . TYR A 1 94 ? -23.465 -7.251 37.591 1.00 91.94 94 TYR A N 1
ATOM 741 C CA . TYR A 1 94 ? -23.877 -6.296 38.622 1.00 91.94 94 TYR A CA 1
ATOM 742 C C . TYR A 1 94 ? -25.262 -6.600 39.207 1.00 91.94 94 TYR A C 1
ATOM 744 O O . TYR A 1 94 ? -25.496 -6.302 40.383 1.00 91.94 94 TYR A O 1
ATOM 752 N N . ALA A 1 95 ? -26.173 -7.192 38.429 1.00 92.50 95 ALA A N 1
ATOM 753 C CA . ALA A 1 95 ? -27.452 -7.679 38.939 1.00 92.50 95 ALA A CA 1
ATOM 754 C C . ALA A 1 95 ? -27.248 -8.830 39.936 1.00 92.50 95 ALA A C 1
ATOM 756 O O . ALA A 1 95 ? -27.766 -8.765 41.046 1.00 92.50 95 ALA A O 1
ATOM 757 N N . GLU A 1 96 ? -26.408 -9.814 39.602 1.00 96.00 96 GLU A N 1
ATOM 758 C CA . GLU A 1 96 ? -26.127 -10.956 40.482 1.00 96.00 96 GLU A CA 1
ATOM 759 C C . GLU A 1 96 ? -25.490 -10.527 41.816 1.00 96.00 96 GLU A C 1
ATOM 761 O O . GLU A 1 96 ? -25.895 -10.991 42.885 1.00 96.00 96 GLU A O 1
ATOM 766 N N . ILE A 1 97 ? -24.541 -9.582 41.787 1.00 94.19 97 ILE A N 1
ATOM 7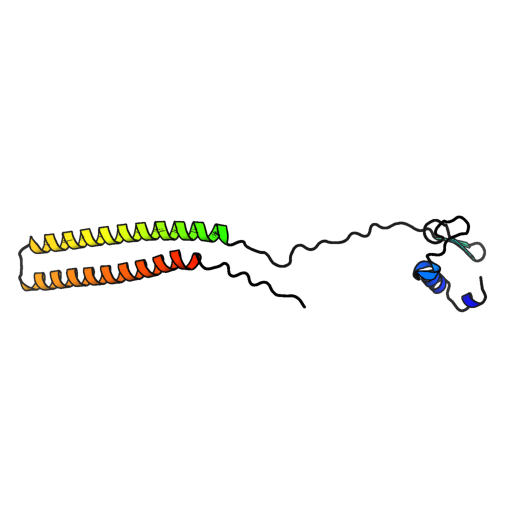67 C CA . ILE A 1 97 ? -23.948 -9.031 43.018 1.00 94.19 97 ILE A CA 1
ATOM 768 C C . ILE A 1 97 ? -25.002 -8.279 43.839 1.00 94.19 97 ILE A C 1
ATOM 770 O O . ILE A 1 97 ? -25.025 -8.393 45.067 1.00 94.19 97 ILE A O 1
ATOM 774 N N . SER A 1 98 ? -25.886 -7.527 43.179 1.00 92.62 98 SER A N 1
ATOM 775 C CA . SER A 1 98 ? -26.972 -6.806 43.852 1.00 92.62 98 SER A CA 1
ATOM 776 C C . SER A 1 98 ? -27.934 -7.771 44.556 1.00 92.62 98 SER A C 1
ATOM 778 O O . SER A 1 98 ? -28.222 -7.575 45.736 1.00 92.62 98 SER A O 1
ATOM 780 N N . ASP A 1 99 ? -28.340 -8.855 43.891 1.00 93.94 99 ASP A N 1
ATOM 781 C CA . ASP A 1 99 ? -29.208 -9.894 44.458 1.00 93.94 99 ASP A CA 1
ATOM 782 C C . ASP A 1 99 ? -28.540 -10.626 45.638 1.00 93.94 99 ASP A C 1
ATOM 784 O O . ASP A 1 99 ? -29.184 -10.952 46.647 1.00 93.94 99 ASP A O 1
ATOM 788 N N . ALA A 1 100 ? -27.225 -10.860 45.553 1.00 93.62 100 ALA A N 1
ATOM 789 C CA . ALA A 1 100 ? -26.444 -11.434 46.644 1.00 93.62 100 ALA A CA 1
ATOM 790 C C . ALA A 1 100 ? -26.397 -10.495 47.864 1.00 93.62 100 ALA A C 1
ATOM 792 O O . ALA A 1 100 ? -26.609 -10.948 48.995 1.00 93.62 100 ALA A O 1
ATOM 793 N N . LEU A 1 101 ? -26.188 -9.191 47.649 1.00 91.25 101 LEU A N 1
ATOM 794 C CA . LEU A 1 101 ? -26.205 -8.177 48.709 1.00 91.25 101 LEU A CA 1
ATOM 795 C C . LEU A 1 101 ? -27.600 -8.018 49.329 1.00 91.25 101 LEU A C 1
ATOM 797 O O . LEU A 1 101 ? -27.711 -7.922 50.552 1.00 91.25 101 LEU A O 1
ATOM 801 N N . ASP A 1 102 ? -28.666 -8.058 48.529 1.00 90.50 102 ASP A N 1
ATOM 802 C CA . ASP A 1 102 ? -30.052 -8.048 49.014 1.00 90.50 102 ASP A CA 1
ATOM 803 C C . ASP A 1 102 ? -30.352 -9.278 49.876 1.00 90.50 102 ASP A C 1
ATOM 805 O O . ASP A 1 102 ? -30.933 -9.174 50.960 1.00 90.50 102 ASP A O 1
ATOM 809 N N . SER A 1 103 ? -29.882 -10.451 49.449 1.00 89.44 103 SER A N 1
ATOM 810 C CA . SER A 1 103 ? -29.996 -11.690 50.220 1.00 89.44 103 SER A CA 1
ATOM 811 C C . SER A 1 103 ? -29.232 -11.616 51.547 1.00 89.44 103 SER A C 1
ATOM 813 O O . SER A 1 103 ? -29.710 -12.114 52.570 1.00 89.44 103 SER A O 1
ATOM 815 N N . MET A 1 104 ? -28.050 -10.994 51.561 1.00 86.94 104 MET A N 1
ATOM 816 C CA . MET A 1 104 ? -27.279 -10.744 52.785 1.00 86.94 104 MET A CA 1
ATOM 817 C C . MET A 1 104 ? -27.997 -9.765 53.718 1.00 86.94 104 MET A C 1
ATOM 819 O O . MET A 1 104 ? -28.045 -9.997 54.926 1.00 86.94 104 MET A O 1
ATOM 823 N N . GLU A 1 105 ? -28.609 -8.717 53.169 1.00 86.25 105 GLU A N 1
ATOM 824 C CA . GLU A 1 105 ? -29.403 -7.747 53.925 1.00 86.25 105 GLU A CA 1
ATOM 825 C C . GLU A 1 105 ? -30.657 -8.387 54.546 1.00 86.25 105 GLU A C 1
ATOM 827 O O . GLU A 1 105 ? -31.016 -8.106 55.688 1.00 86.25 105 GLU A O 1
ATOM 832 N N . GLN A 1 106 ? -31.331 -9.289 53.830 1.00 85.44 106 GLN A N 1
ATOM 833 C CA . GLN A 1 106 ? -32.474 -10.022 54.379 1.00 85.44 106 GLN A CA 1
ATOM 834 C C . GLN A 1 106 ? -32.056 -10.992 55.489 1.00 85.44 106 GLN A C 1
ATOM 836 O O . GLN A 1 106 ? -32.717 -11.075 56.527 1.00 85.44 106 GLN A O 1
ATOM 841 N N . LYS A 1 107 ? -30.935 -11.701 55.309 1.00 83.94 107 LYS A N 1
ATOM 842 C CA . LYS A 1 107 ? -30.388 -12.607 56.329 1.00 83.94 107 LYS A CA 1
ATOM 843 C C . LYS A 1 107 ? -29.969 -11.856 57.593 1.00 83.94 107 LYS A C 1
ATOM 845 O O . LYS A 1 107 ? -30.231 -12.352 58.688 1.00 83.94 107 LYS A O 1
ATOM 850 N N . SER A 1 108 ? -29.389 -10.660 57.462 1.00 76.06 108 SER A N 1
ATOM 851 C CA . SER A 1 108 ? -29.008 -9.836 58.617 1.00 76.06 108 SER A CA 1
ATOM 852 C C . SER A 1 108 ? -30.224 -9.348 59.413 1.00 76.06 108 SER A C 1
ATOM 854 O O . SER A 1 108 ? -30.167 -9.305 60.637 1.00 76.06 108 SER A O 1
ATOM 856 N N . LYS A 1 109 ? -31.360 -9.079 58.752 1.00 74.44 109 LYS A N 1
ATOM 857 C CA . LYS A 1 109 ? -32.637 -8.748 59.416 1.00 74.44 109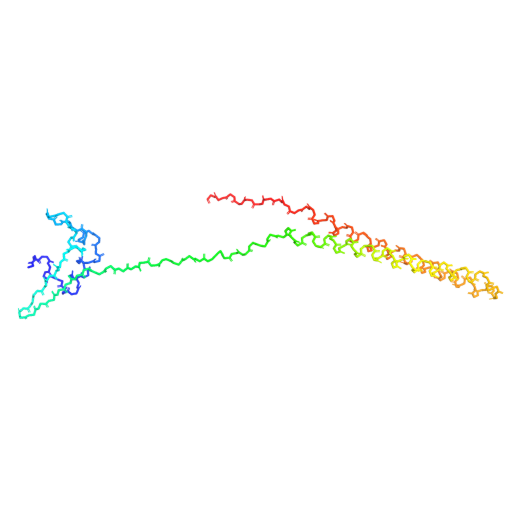 LYS A CA 1
ATOM 858 C C . LYS A 1 109 ? -33.263 -9.938 60.159 1.00 74.44 109 LYS A C 1
ATOM 860 O O . LYS A 1 109 ? -33.993 -9.730 61.124 1.00 74.44 109 LYS A O 1
ATOM 865 N N . HIS A 1 110 ? -33.005 -11.170 59.715 1.00 67.50 110 HIS A N 1
ATOM 866 C CA . HIS A 1 110 ? -33.633 -12.383 60.258 1.00 67.50 110 HIS A CA 1
ATOM 867 C C . HIS A 1 110 ? -32.859 -13.002 61.440 1.00 67.50 110 HIS A C 1
ATOM 869 O O . HIS A 1 110 ? -33.452 -13.625 62.322 1.00 67.50 110 HIS A O 1
ATOM 875 N N . PHE A 1 111 ? -31.534 -12.833 61.485 1.00 62.56 111 PHE A N 1
ATOM 876 C CA . PHE A 1 111 ? -30.676 -13.262 62.595 1.00 62.56 111 PHE A CA 1
ATOM 877 C C . PHE A 1 111 ? -30.597 -12.164 63.669 1.00 62.56 111 PHE A C 1
ATOM 879 O O . PHE A 1 111 ? -29.583 -11.491 63.822 1.00 62.56 111 PHE A O 1
ATOM 886 N N . GLY A 1 112 ? -31.675 -11.952 64.426 1.00 58.84 112 GLY A N 1
ATOM 887 C CA . GLY A 1 112 ? -31.689 -10.984 65.527 1.00 58.84 112 GLY A CA 1
ATOM 888 C C . GLY A 1 112 ? -30.764 -11.394 66.680 1.00 58.84 112 GLY A C 1
ATOM 889 O O . GLY A 1 112 ? -31.202 -12.066 67.610 1.00 58.84 112 GLY A O 1
ATOM 890 N N . CYS A 1 113 ? -29.488 -10.998 66.652 1.00 54.62 113 CYS A N 1
ATOM 891 C CA . CYS A 1 113 ? -28.580 -11.148 67.791 1.00 54.62 113 CYS A CA 1
ATOM 892 C C . CYS A 1 113 ? -27.519 -10.028 67.813 1.00 54.62 113 CYS A C 1
ATOM 894 O O . CYS A 1 113 ? -26.666 -9.969 66.936 1.00 54.62 113 CYS A O 1
ATOM 896 N N . LYS A 1 114 ? -27.582 -9.186 68.862 1.00 59.50 114 LYS A N 1
ATOM 897 C CA . LYS A 1 114 ? -26.747 -8.006 69.209 1.00 59.50 114 LYS A CA 1
ATOM 898 C C . LYS A 1 114 ? -26.944 -6.733 68.357 1.00 59.50 114 LYS A C 1
ATOM 900 O O . LYS A 1 114 ? -26.629 -6.669 67.179 1.00 59.50 114 LYS A O 1
ATOM 905 N N . LEU A 1 115 ? -27.439 -5.683 69.024 1.00 59.94 115 LEU A N 1
ATOM 906 C CA . LEU A 1 115 ? -27.903 -4.413 68.443 1.00 59.94 115 LEU A CA 1
ATOM 907 C C . LEU A 1 115 ? -26.795 -3.545 67.798 1.00 59.94 115 LEU A C 1
ATOM 909 O O . LEU A 1 115 ? -27.096 -2.847 66.837 1.00 59.94 115 LEU A O 1
ATOM 913 N N . SER A 1 116 ? -25.544 -3.561 68.293 1.00 63.03 116 SER A N 1
ATOM 914 C CA . SER A 1 116 ? -24.468 -2.720 67.719 1.00 63.03 116 SER A CA 1
ATOM 915 C C . SER A 1 116 ? -23.804 -3.360 66.498 1.00 63.03 116 SER A C 1
ATOM 917 O O . SER A 1 116 ? -23.722 -2.718 65.458 1.00 63.03 116 SER A O 1
ATOM 919 N N . ASP A 1 117 ? -23.450 -4.647 66.579 1.00 67.94 117 ASP A N 1
ATOM 920 C CA . ASP A 1 117 ? -22.805 -5.389 65.482 1.00 67.94 117 ASP A CA 1
ATOM 921 C C . ASP A 1 117 ? -23.702 -5.474 64.224 1.00 67.94 117 ASP A C 1
ATOM 923 O O . ASP A 1 117 ? -23.215 -5.497 63.094 1.00 67.94 117 ASP A O 1
ATOM 927 N N . MET A 1 118 ? -25.032 -5.477 64.399 1.00 72.62 118 MET A N 1
ATOM 928 C CA . MET A 1 118 ? -25.998 -5.485 63.291 1.00 72.62 118 MET A CA 1
ATOM 929 C C . MET A 1 118 ? -26.055 -4.148 62.542 1.00 72.62 118 MET A C 1
ATOM 931 O O . MET A 1 118 ? -26.192 -4.136 61.318 1.00 72.62 118 MET A O 1
ATOM 935 N N . ASN A 1 119 ? -25.967 -3.029 63.266 1.00 78.50 119 ASN A N 1
ATOM 936 C CA . ASN A 1 119 ? -26.023 -1.697 62.669 1.00 78.50 119 ASN A CA 1
ATOM 937 C C . ASN A 1 119 ? -24.762 -1.434 61.834 1.00 78.50 119 ASN A C 1
ATOM 939 O O . ASN A 1 119 ? -24.857 -0.941 60.714 1.00 78.50 119 ASN A O 1
ATOM 943 N N . ASP A 1 120 ? -23.601 -1.864 62.333 1.00 83.81 120 ASP A N 1
ATOM 944 C CA . ASP A 1 120 ? -22.331 -1.787 61.608 1.00 83.81 120 ASP A CA 1
ATOM 945 C C . ASP A 1 120 ? -22.350 -2.657 60.341 1.00 83.81 120 ASP A C 1
ATOM 947 O O . ASP A 1 120 ? -21.955 -2.198 59.269 1.00 83.81 120 ASP A O 1
ATOM 951 N N . LEU A 1 121 ? -22.905 -3.874 60.416 1.00 84.19 121 LEU A N 1
ATOM 952 C CA . LEU A 1 121 ? -23.073 -4.745 59.249 1.00 84.19 121 LEU A CA 1
ATOM 953 C C . LEU A 1 121 ? -24.027 -4.148 58.199 1.00 84.19 121 LEU A C 1
ATOM 955 O O . LEU A 1 121 ? -23.745 -4.219 57.005 1.00 84.19 121 LEU A O 1
ATOM 959 N N . GLN A 1 122 ? -25.150 -3.557 58.617 1.00 84.69 122 GLN A N 1
ATOM 960 C CA . GLN A 1 122 ? -26.089 -2.898 57.700 1.00 84.69 122 GLN A CA 1
ATOM 961 C C . GLN A 1 122 ? -25.471 -1.665 57.038 1.00 84.69 122 GLN A C 1
ATOM 963 O O . GLN A 1 122 ? -25.630 -1.487 55.830 1.00 84.69 122 GLN A O 1
ATOM 968 N N . ASN A 1 123 ? -24.721 -0.861 57.794 1.00 87.62 123 ASN A N 1
ATOM 969 C CA . ASN A 1 123 ? -23.972 0.270 57.250 1.00 87.62 123 ASN A CA 1
ATOM 970 C C . ASN A 1 123 ? -22.961 -0.194 56.196 1.00 87.62 123 ASN A C 1
ATOM 972 O O . ASN A 1 123 ? -22.890 0.396 55.121 1.00 87.62 123 ASN A O 1
ATOM 976 N N . HIS A 1 124 ? -22.254 -1.296 56.453 1.00 88.94 124 HIS A N 1
ATOM 977 C CA . HIS A 1 124 ? -21.281 -1.839 55.508 1.00 88.94 124 HIS A CA 1
ATOM 978 C C . HIS A 1 124 ? -21.936 -2.407 54.237 1.00 88.94 124 HIS A C 1
ATOM 980 O O . HIS A 1 124 ? -21.440 -2.199 53.134 1.00 88.94 124 HIS A O 1
ATOM 986 N N . ILE A 1 125 ? -23.095 -3.069 54.354 1.00 89.12 125 ILE A N 1
ATOM 987 C CA . ILE A 1 125 ? -23.875 -3.524 53.188 1.00 89.12 125 ILE A CA 1
ATOM 988 C C . ILE A 1 125 ? -24.359 -2.329 52.351 1.00 89.12 125 ILE A C 1
ATOM 990 O O . ILE A 1 125 ? -24.321 -2.388 51.122 1.00 89.12 125 ILE A O 1
ATOM 994 N N . MET A 1 126 ? -24.799 -1.240 52.991 1.00 89.44 126 MET A N 1
ATOM 995 C CA . MET A 1 126 ? -25.192 -0.019 52.278 1.00 89.44 126 MET A CA 1
ATOM 996 C C . MET A 1 126 ? -24.011 0.643 51.564 1.00 89.44 126 MET A C 1
ATOM 998 O O . MET A 1 126 ? -24.161 1.054 50.416 1.00 89.44 126 MET A O 1
ATOM 1002 N N . GLU A 1 127 ? -22.843 0.706 52.204 1.00 94.06 127 GLU A N 1
ATOM 1003 C CA . GLU A 1 127 ? -21.615 1.235 51.60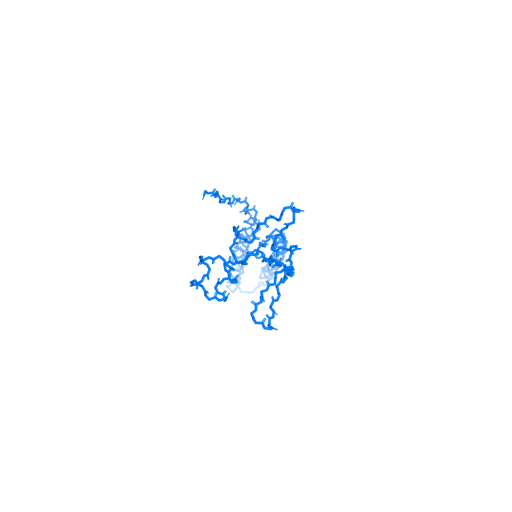1 1.00 94.06 127 GLU A CA 1
ATOM 1004 C C . GLU A 1 127 ? -21.207 0.424 50.362 1.00 94.06 127 GLU A C 1
ATOM 1006 O O . GLU A 1 127 ? -20.961 0.991 49.298 1.00 94.06 127 GLU A O 1
ATOM 1011 N N . LEU A 1 128 ? -21.236 -0.910 50.454 1.00 92.12 128 LEU A N 1
ATOM 1012 C CA . LEU A 1 128 ? -20.957 -1.796 49.320 1.00 92.12 128 LEU A CA 1
ATOM 1013 C C . LEU A 1 128 ? -21.951 -1.598 48.167 1.00 92.12 128 LEU A C 1
ATOM 1015 O O . LEU A 1 128 ? -21.554 -1.608 47.003 1.00 92.12 128 LEU A O 1
ATOM 1019 N N . LYS A 1 129 ? -23.237 -1.378 48.465 1.00 92.06 129 LYS A N 1
ATOM 1020 C CA . LYS A 1 129 ? -24.250 -1.070 47.443 1.00 92.06 129 LYS A CA 1
ATOM 1021 C C . LYS A 1 129 ? -23.986 0.260 46.737 1.00 92.06 129 LYS A C 1
ATOM 1023 O O . LYS A 1 129 ? -24.227 0.359 45.534 1.00 92.06 129 LYS A O 1
ATOM 1028 N N . ASP A 1 130 ? -23.522 1.273 47.461 1.00 93.12 130 ASP A N 1
ATOM 1029 C CA . ASP A 1 130 ? -23.197 2.582 46.887 1.00 93.12 130 ASP A CA 1
ATOM 1030 C C . ASP A 1 130 ? -21.958 2.514 45.980 1.00 93.12 130 ASP A C 1
ATOM 1032 O O . ASP A 1 130 ? -21.980 2.998 44.843 1.00 93.12 130 ASP A O 1
ATOM 1036 N N . GLN A 1 131 ? -20.922 1.795 46.423 1.00 93.81 131 GLN A N 1
ATOM 1037 C CA . GLN A 1 131 ? -19.735 1.509 45.612 1.00 93.81 131 GLN A CA 1
ATOM 1038 C C . GLN A 1 131 ? -20.107 0.760 44.328 1.00 93.81 131 GLN A C 1
ATOM 1040 O O . GLN A 1 131 ? -19.699 1.155 43.236 1.00 93.81 131 GLN A O 1
ATOM 1045 N N . LEU A 1 132 ? -20.957 -0.266 44.438 1.00 92.56 132 LEU A N 1
ATOM 1046 C CA . LEU A 1 132 ? -21.420 -1.050 43.296 1.00 92.56 132 LEU A CA 1
ATOM 1047 C C . LEU A 1 132 ? -22.159 -0.189 42.261 1.00 92.56 132 LEU A C 1
ATOM 1049 O O . LEU A 1 132 ? -21.953 -0.341 41.058 1.00 92.56 132 LEU A O 1
ATOM 1053 N N . ARG A 1 133 ? -23.012 0.738 42.715 1.00 90.81 133 ARG A N 1
ATOM 1054 C CA . ARG A 1 133 ? -23.728 1.672 41.832 1.00 90.81 133 ARG A CA 1
ATOM 1055 C C . ARG A 1 133 ? -22.776 2.638 41.139 1.00 90.81 133 ARG A C 1
ATOM 1057 O O . ARG A 1 133 ? -22.950 2.902 39.951 1.00 90.81 133 ARG A O 1
ATOM 1064 N N . THR A 1 134 ? -21.789 3.148 41.867 1.00 91.88 134 THR A N 1
ATOM 1065 C CA . THR A 1 134 ? -20.801 4.093 41.336 1.00 91.88 134 THR A CA 1
ATOM 1066 C C . THR A 1 134 ? -19.956 3.445 40.241 1.00 91.88 134 THR A C 1
ATOM 1068 O O . THR A 1 134 ? -19.899 3.970 39.129 1.00 91.88 134 THR A O 1
ATOM 1071 N N . GLU A 1 135 ? -19.397 2.262 40.509 1.00 91.38 135 GLU A N 1
ATOM 1072 C CA . GLU A 1 135 ? -18.616 1.492 39.532 1.00 91.38 135 GLU A CA 1
ATOM 1073 C C . GLU A 1 135 ? -19.464 1.100 38.315 1.00 91.38 135 GLU A C 1
ATOM 1075 O O . GLU A 1 135 ? -19.061 1.330 37.173 1.00 91.38 135 GLU A O 1
ATOM 1080 N N . ARG A 1 136 ? -20.685 0.586 38.529 1.00 90.81 136 ARG A N 1
ATOM 1081 C CA . ARG A 1 136 ? -21.602 0.243 37.430 1.00 90.81 136 ARG A CA 1
ATOM 1082 C C . ARG A 1 136 ? -21.844 1.438 36.511 1.00 90.81 136 ARG A C 1
ATOM 1084 O O . ARG A 1 136 ? -21.771 1.293 35.290 1.00 90.81 136 ARG A O 1
ATOM 1091 N N . ASN A 1 137 ? -22.149 2.603 37.077 1.00 89.06 137 ASN A N 1
ATOM 1092 C CA . ASN A 1 137 ? -22.427 3.804 36.295 1.00 89.06 137 ASN A CA 1
ATOM 1093 C C . ASN A 1 137 ? -21.188 4.265 35.521 1.00 89.06 137 ASN A C 1
ATOM 1095 O O . ASN A 1 137 ? -21.310 4.611 34.348 1.00 89.06 137 ASN A O 1
ATOM 1099 N N . TYR A 1 138 ? -20.007 4.206 36.141 1.00 89.31 138 TYR A N 1
ATOM 1100 C CA . TYR A 1 138 ? -18.742 4.537 35.491 1.00 89.31 138 TYR A CA 1
ATOM 1101 C C . TYR A 1 138 ? -18.495 3.676 34.242 1.00 89.31 138 TYR A C 1
ATOM 1103 O O . TYR A 1 138 ? -18.317 4.216 33.149 1.00 89.31 138 TYR A O 1
ATOM 1111 N N . TYR A 1 139 ? -18.572 2.345 34.361 1.00 86.19 139 TYR A N 1
ATOM 1112 C CA . TYR A 1 139 ? -18.354 1.456 33.211 1.00 86.19 139 TYR A CA 1
ATOM 1113 C C . TYR A 1 139 ? -19.453 1.566 32.152 1.00 86.19 139 TYR A C 1
ATOM 1115 O O . TYR A 1 139 ? -19.163 1.471 30.961 1.00 86.19 139 TYR A O 1
ATOM 1123 N N . THR A 1 140 ? -20.702 1.798 32.564 1.00 86.31 140 THR A N 1
ATOM 1124 C CA . THR A 1 140 ? -21.823 1.964 31.627 1.00 86.31 140 THR A CA 1
ATOM 1125 C C . THR A 1 140 ? -21.616 3.190 30.735 1.00 86.31 140 THR A C 1
ATOM 1127 O O . THR A 1 140 ? -21.783 3.089 29.522 1.00 86.31 140 THR A O 1
ATOM 1130 N N . VAL A 1 141 ? -21.203 4.326 31.311 1.00 87.50 141 VAL A N 1
ATOM 1131 C CA . VAL A 1 141 ? -20.924 5.562 30.559 1.00 87.50 141 VAL A CA 1
ATOM 1132 C C . VAL A 1 141 ? -19.742 5.367 29.608 1.00 87.50 141 VAL A C 1
ATOM 1134 O O . VAL A 1 141 ? -19.879 5.619 28.413 1.00 87.50 141 VAL A O 1
ATOM 1137 N N . MET A 1 142 ? -18.626 4.820 30.103 1.00 85.06 142 MET A N 1
ATOM 1138 C CA . MET A 1 142 ? -17.428 4.561 29.290 1.00 85.06 142 MET A CA 1
ATOM 1139 C C . MET A 1 142 ? -17.716 3.660 28.077 1.00 85.06 142 MET A C 1
ATOM 1141 O O . MET A 1 142 ? -17.204 3.887 26.981 1.00 85.06 142 MET A O 1
ATOM 1145 N N . LEU A 1 143 ? -18.547 2.628 28.253 1.00 82.50 143 LEU A N 1
ATOM 1146 C CA . LEU A 1 143 ? -18.890 1.699 27.173 1.00 82.50 143 LEU A CA 1
ATOM 1147 C C . LEU A 1 143 ? -19.917 2.278 26.196 1.00 82.50 143 LEU A C 1
ATOM 1149 O O . LEU A 1 143 ? -19.836 2.000 25.000 1.00 82.50 143 LEU A O 1
ATOM 1153 N N . GLN A 1 144 ? -20.852 3.109 26.662 1.00 81.31 144 GLN A N 1
ATOM 1154 C CA . GLN A 1 144 ? -21.789 3.815 25.782 1.00 81.31 144 GLN A CA 1
ATOM 1155 C C . GLN A 1 144 ? -21.075 4.830 24.879 1.00 81.31 144 GLN A C 1
ATOM 1157 O O . GLN A 1 144 ? -21.388 4.909 23.689 1.00 81.31 144 GLN A O 1
ATOM 1162 N N . GLU A 1 145 ? -20.084 5.550 25.407 1.00 77.19 145 GLU A N 1
ATOM 1163 C CA . GLU A 1 145 ? -19.251 6.474 24.628 1.00 77.19 145 GLU A CA 1
ATOM 1164 C C . GLU A 1 145 ? -18.473 5.736 23.528 1.00 77.19 145 GLU A C 1
ATOM 1166 O O . GLU A 1 145 ? -18.530 6.131 22.361 1.00 77.19 145 GLU A O 1
ATOM 1171 N N . ALA A 1 146 ? -17.865 4.588 23.848 1.00 69.31 146 ALA A N 1
ATOM 1172 C CA . ALA A 1 146 ? -17.148 3.759 22.874 1.00 69.31 146 ALA A CA 1
ATOM 1173 C C . ALA A 1 146 ? -18.052 3.221 21.743 1.00 69.31 146 ALA A C 1
ATOM 1175 O O . ALA A 1 146 ? -17.619 3.085 20.594 1.00 69.31 146 ALA A O 1
ATOM 1176 N N . VAL A 1 147 ? -19.326 2.942 22.041 1.00 69.81 147 VAL A N 1
ATOM 1177 C CA . VAL A 1 147 ? -20.320 2.521 21.040 1.00 69.81 147 VAL A CA 1
ATOM 1178 C C . VAL A 1 147 ? -20.742 3.690 20.140 1.00 69.81 147 VAL A C 1
ATOM 1180 O O . VAL A 1 147 ? -20.977 3.480 18.949 1.00 69.81 147 VAL A O 1
ATOM 1183 N N . MET A 1 148 ? -20.812 4.919 20.666 1.00 65.25 148 MET A N 1
ATOM 1184 C CA . MET A 1 148 ? -21.277 6.099 19.927 1.00 65.25 148 MET A CA 1
ATOM 1185 C C . MET A 1 148 ? -20.185 6.817 19.117 1.00 65.25 148 MET A C 1
ATOM 1187 O O . MET A 1 148 ? -20.453 7.221 17.982 1.00 65.25 148 MET A O 1
ATOM 1191 N N . GLU A 1 149 ? -18.962 6.966 19.632 1.00 57.78 149 GLU A N 1
ATOM 11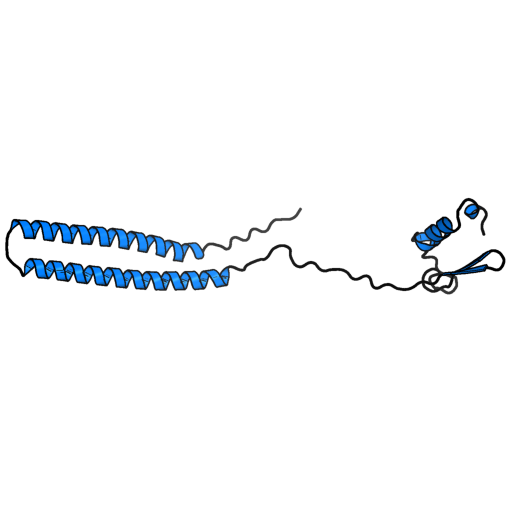92 C CA . GLU A 1 149 ? -17.883 7.726 18.968 1.00 57.78 149 GLU A CA 1
ATOM 1193 C C . GLU A 1 149 ? -17.405 7.095 17.652 1.00 57.78 149 GLU A C 1
ATOM 1195 O O . GLU A 1 149 ? -16.971 7.795 16.736 1.00 57.78 149 GLU A O 1
ATOM 1200 N N . SER A 1 150 ? -17.571 5.781 17.488 1.00 52.12 150 SER A N 1
ATOM 1201 C CA . SER A 1 150 ? -17.240 5.092 16.234 1.00 52.12 150 SER A CA 1
ATOM 1202 C C . SER A 1 150 ? -18.119 5.510 15.041 1.00 52.12 150 SER A C 1
ATOM 1204 O O . SER A 1 150 ? -17.744 5.265 13.896 1.00 52.12 150 SER A O 1
ATOM 1206 N N . SER A 1 151 ? -19.243 6.200 15.272 1.00 50.69 151 SER A N 1
ATOM 1207 C CA . SER A 1 151 ? -20.174 6.630 14.218 1.00 50.69 151 SER A CA 1
ATOM 1208 C C . SER A 1 151 ? -19.804 7.948 13.512 1.00 50.69 151 SER A C 1
ATOM 1210 O O . SER A 1 151 ? -20.331 8.227 12.433 1.00 50.69 151 SER A O 1
ATOM 1212 N N . GLN A 1 152 ? -18.881 8.753 14.058 1.00 44.94 152 GLN A N 1
ATOM 1213 C CA . GLN A 1 152 ? -18.486 10.056 13.496 1.00 44.94 152 GLN A CA 1
ATOM 1214 C C . GLN A 1 152 ? -17.033 10.055 12.999 1.00 44.94 152 GLN A C 1
ATOM 1216 O O . GLN A 1 152 ? -16.155 10.708 13.551 1.00 44.94 152 GLN A O 1
ATOM 1221 N N . GLY A 1 153 ? -16.769 9.332 11.912 1.00 46.16 153 GLY A N 1
ATOM 1222 C CA . GLY A 1 153 ? -15.433 9.240 11.315 1.00 46.16 153 GLY A CA 1
ATOM 1223 C C . GLY A 1 153 ? -15.460 9.154 9.794 1.00 46.16 153 GLY A C 1
ATOM 1224 O O . GLY A 1 153 ? -14.877 8.246 9.215 1.00 46.16 153 GLY A O 1
ATOM 1225 N N . SER A 1 154 ? -16.173 10.053 9.115 1.00 43.88 154 SER A N 1
ATOM 1226 C CA . SER A 1 154 ? -16.119 10.169 7.646 1.00 43.88 154 SER A CA 1
ATOM 1227 C C . SER A 1 154 ? -16.224 11.627 7.195 1.00 43.88 154 SER A C 1
ATOM 1229 O O . SER A 1 154 ? -17.147 12.035 6.498 1.00 43.88 154 SER A O 1
ATOM 1231 N N . GLY A 1 155 ? -15.251 12.435 7.618 1.00 37.50 155 GLY A N 1
ATOM 1232 C CA . GLY A 1 155 ? -14.969 13.741 7.025 1.00 37.50 155 GLY A CA 1
ATOM 1233 C C . GLY A 1 155 ? -13.863 13.606 5.981 1.00 37.50 155 GLY A C 1
ATOM 1234 O O . GLY A 1 155 ? -12.688 13.566 6.330 1.00 37.50 155 GLY A O 1
ATOM 1235 N N . ASN A 1 156 ? -14.241 13.517 4.705 1.00 37.88 156 ASN A N 1
ATOM 1236 C CA . ASN A 1 156 ? -13.330 13.462 3.560 1.00 37.88 156 ASN A CA 1
ATOM 1237 C C . ASN A 1 156 ? -12.371 14.666 3.534 1.00 37.88 156 ASN A C 1
ATOM 1239 O O . ASN A 1 156 ? -12.756 15.758 3.111 1.00 37.88 156 ASN A O 1
ATOM 1243 N N . PHE A 1 157 ? -11.103 14.463 3.895 1.00 38.69 157 PHE A N 1
ATOM 1244 C CA . PHE A 1 157 ? -10.038 15.420 3.601 1.00 38.69 157 PHE A CA 1
ATOM 1245 C C . PHE A 1 157 ? -9.495 15.142 2.198 1.00 38.69 157 PHE A C 1
ATOM 1247 O O . PHE A 1 157 ? -8.706 14.228 1.974 1.00 38.69 157 PHE A O 1
ATOM 1254 N N . ARG A 1 158 ? -9.956 15.931 1.224 1.00 40.44 158 ARG A N 1
ATOM 1255 C CA . ARG A 1 158 ? -9.432 15.939 -0.144 1.00 40.44 158 ARG A CA 1
ATOM 1256 C C . ARG A 1 158 ? -8.369 17.041 -0.229 1.00 40.44 158 ARG A C 1
ATOM 1258 O O . ARG A 1 158 ? -8.744 18.210 -0.152 1.00 40.44 158 ARG A O 1
ATOM 1265 N N . PRO A 1 159 ? -7.068 16.740 -0.384 1.00 44.53 159 PRO A N 1
ATOM 1266 C CA . PRO A 1 159 ? -6.091 17.788 -0.608 1.00 44.53 159 PRO A CA 1
ATOM 1267 C C . PRO A 1 159 ? -6.182 18.230 -2.071 1.00 44.53 159 PRO A C 1
ATOM 1269 O O . PRO A 1 159 ? -5.900 17.465 -2.996 1.00 44.53 159 PRO A O 1
ATOM 1272 N N . SER A 1 160 ? -6.613 19.473 -2.272 1.00 48.22 160 SER A N 1
ATOM 1273 C CA . SER A 1 160 ? -6.523 20.179 -3.548 1.00 48.22 160 SER A CA 1
ATOM 1274 C C . SER A 1 160 ? -5.053 20.279 -3.958 1.00 48.22 160 SER A C 1
ATOM 1276 O O . SER A 1 160 ? -4.264 20.930 -3.278 1.00 48.22 160 SER A O 1
ATOM 1278 N N . ARG A 1 161 ? -4.677 19.620 -5.059 1.00 51.94 161 ARG A N 1
ATOM 1279 C CA . ARG A 1 161 ? -3.387 19.844 -5.722 1.00 51.94 161 ARG A CA 1
ATOM 1280 C C . ARG A 1 161 ? -3.472 21.124 -6.554 1.00 51.94 161 ARG A C 1
ATOM 1282 O O . ARG A 1 161 ? -4.296 21.194 -7.465 1.00 51.94 161 ARG A O 1
ATOM 1289 N N . THR A 1 162 ? -2.605 22.080 -6.248 1.00 54.22 162 THR A N 1
ATOM 1290 C CA . THR A 1 162 ? -2.056 23.058 -7.201 1.00 54.22 162 THR A CA 1
ATOM 1291 C C . THR A 1 162 ? -0.623 22.675 -7.500 1.00 54.22 162 THR A C 1
ATOM 1293 O O . THR A 1 162 ? 0.067 22.312 -6.518 1.00 54.22 162 THR A O 1
#

pLDDT: mean 79.64, std 14.03, range [37.5, 96.0]

Organism: Hevea brasiliensis (NCBI:txid3981)

Sequence (162 aa):
MSDAAWGLSFGKFLELSFSNHATANRVAPCGHSLQRDCLRFYGFGSMVAFFRYSPIDILNVHLPPSMLEFSGHVQQEWIRKEAAELLGNIEAFYAEISDALDSMEQKSKHFGCKLSDMNDLQNHIMELKDQLRTERNYYTVMLQEAVMESSQGSGNFRPSRT

Radius of gyration: 45.05 Å; chains: 1; bounding box: 76×36×120 Å

Foldseek 3Di:
DDPVCPPDDPVRVVCCCQVDPVNQQDADPVRDGCNAPHKDWDDDDPDIDIDHDDDDDDDDDDDDDPDDDDPCPVVLVVQLVVLVVVLVVLVVVLVVVVVVLVVVLVVLVVPPDDDPVSVVVNVVSVVVVVVSVVVSVVSNVVSVCSNPVSVPPDDDDDDDDD

Secondary structure (DSSP, 8-state):
--GGGTTS-HHHHHHHHHS-HHHHTPBPTTSSBTTTT--EEEEETTEEEEE-------PPP-PPPSS----THHHHHHHHHHHHHHHHHHHHHHHHHHHHHHHHHHHHHHS---HHHHHHHHHHHHHHHHHHHHHHHHHHHHHHHHHHHTT-----------